Protein AF-A0A4Q5QC98-F1 (afdb_monomer_lite)

Radius of gyration: 23.4 Å; chains: 1; bounding box: 60×29×87 Å

Structure (mmCIF, N/CA/C/O backbone):
data_AF-A0A4Q5QC98-F1
#
_entry.id   AF-A0A4Q5QC98-F1
#
loop_
_atom_site.group_PDB
_atom_site.id
_atom_site.type_symbol
_atom_site.label_atom_id
_atom_site.label_alt_id
_atom_site.label_comp_id
_atom_site.label_asym_id
_atom_site.label_entity_id
_atom_site.label_seq_id
_atom_site.pdbx_PDB_ins_code
_atom_site.Cartn_x
_atom_site.Cartn_y
_atom_site.Cartn_z
_atom_site.occupancy
_atom_site.B_iso_or_equiv
_atom_site.auth_seq_id
_atom_site.auth_comp_id
_atom_site.auth_asym_id
_atom_site.auth_atom_id
_atom_site.pdbx_PDB_model_num
ATOM 1 N N . MET A 1 1 ? 9.987 4.197 12.551 1.00 63.91 1 MET A N 1
ATOM 2 C CA . MET A 1 1 ? 9.728 3.209 11.477 1.00 63.91 1 MET A CA 1
ATOM 3 C C . MET A 1 1 ? 8.412 3.481 10.755 1.00 63.91 1 MET A C 1
ATOM 5 O O . MET A 1 1 ? 8.412 3.517 9.536 1.00 63.91 1 MET A O 1
ATOM 9 N N . THR A 1 2 ? 7.321 3.748 11.484 1.00 73.31 2 THR A N 1
ATOM 10 C CA . THR A 1 2 ? 5.994 4.105 10.939 1.00 73.31 2 THR A CA 1
ATOM 11 C C . THR A 1 2 ? 6.012 5.282 9.958 1.00 73.31 2 THR A C 1
ATOM 13 O O . THR A 1 2 ? 5.494 5.140 8.856 1.00 73.31 2 THR A O 1
ATOM 16 N N . VAL A 1 3 ? 6.626 6.411 10.329 1.00 82.25 3 VAL A N 1
ATOM 17 C CA . VAL A 1 3 ? 6.700 7.623 9.483 1.00 82.25 3 VAL A CA 1
ATOM 18 C C . VAL A 1 3 ? 7.509 7.377 8.204 1.00 82.25 3 VAL A C 1
ATOM 20 O O . VAL A 1 3 ? 7.041 7.670 7.110 1.00 82.25 3 VAL A O 1
ATOM 23 N N . ALA A 1 4 ? 8.669 6.724 8.328 1.00 90.06 4 ALA A N 1
ATOM 24 C CA . ALA A 1 4 ? 9.532 6.418 7.186 1.00 90.06 4 ALA A CA 1
ATOM 25 C C . ALA A 1 4 ? 8.826 5.569 6.114 1.00 90.06 4 ALA A C 1
ATOM 27 O O . ALA A 1 4 ? 9.052 5.773 4.926 1.00 90.06 4 ALA A O 1
ATOM 28 N N . PHE A 1 5 ? 7.959 4.632 6.520 1.00 94.38 5 PHE A N 1
ATOM 29 C CA . PHE A 1 5 ? 7.182 3.844 5.566 1.00 94.38 5 PHE A CA 1
ATOM 30 C C . PHE A 1 5 ? 6.190 4.708 4.782 1.00 94.38 5 PHE A C 1
ATOM 32 O O . PHE A 1 5 ? 6.195 4.635 3.558 1.00 94.38 5 PHE A O 1
ATOM 39 N N . ILE A 1 6 ? 5.357 5.517 5.449 1.00 94.44 6 ILE A N 1
ATOM 40 C CA . ILE A 1 6 ? 4.301 6.262 4.744 1.00 94.44 6 ILE A CA 1
ATOM 41 C C . ILE A 1 6 ? 4.876 7.344 3.824 1.00 94.44 6 ILE A C 1
ATOM 43 O O . ILE A 1 6 ? 4.367 7.529 2.722 1.00 94.44 6 ILE A O 1
ATOM 47 N N . GLU A 1 7 ? 5.971 7.999 4.212 1.00 93.88 7 GLU A N 1
ATOM 48 C CA . GLU A 1 7 ? 6.663 8.988 3.373 1.00 93.88 7 GLU A CA 1
ATOM 49 C C . GLU A 1 7 ? 7.282 8.344 2.123 1.00 93.88 7 GLU A C 1
ATOM 51 O O . GLU A 1 7 ? 7.065 8.808 0.997 1.00 93.88 7 GLU A O 1
ATOM 56 N N . ALA A 1 8 ? 8.003 7.230 2.309 1.00 95.25 8 ALA A N 1
ATOM 57 C CA . ALA A 1 8 ? 8.606 6.485 1.207 1.00 95.25 8 ALA A CA 1
ATOM 58 C C . ALA A 1 8 ? 7.536 5.894 0.278 1.00 95.25 8 ALA A C 1
ATOM 60 O O . ALA A 1 8 ? 7.654 5.974 -0.945 1.00 95.25 8 ALA A O 1
ATOM 61 N N . PHE A 1 9 ? 6.465 5.344 0.854 1.00 96.25 9 PHE A N 1
ATOM 62 C CA . PHE A 1 9 ? 5.348 4.789 0.104 1.00 96.25 9 PHE A CA 1
ATOM 63 C C . PHE A 1 9 ? 4.620 5.863 -0.704 1.00 96.25 9 PHE A C 1
ATOM 65 O O . PHE A 1 9 ? 4.355 5.644 -1.879 1.00 96.25 9 PHE A O 1
ATOM 72 N N . THR A 1 10 ? 4.313 7.020 -0.110 1.00 95.00 10 THR A N 1
ATOM 73 C CA . THR A 1 10 ? 3.563 8.091 -0.790 1.00 95.00 10 THR A CA 1
ATOM 74 C C . THR A 1 10 ? 4.323 8.603 -2.009 1.00 95.00 10 THR A C 1
ATOM 76 O O . THR A 1 10 ? 3.737 8.746 -3.081 1.00 95.00 10 THR A O 1
ATOM 79 N N . THR A 1 11 ? 5.638 8.796 -1.871 1.00 95.00 11 THR A N 1
ATOM 80 C CA . THR A 1 11 ? 6.513 9.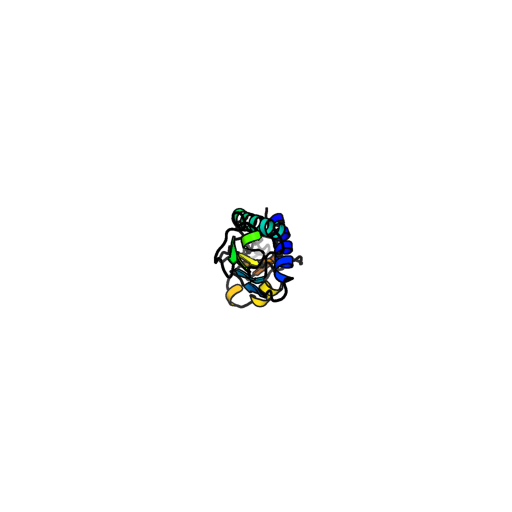166 -2.993 1.00 95.00 11 THR A CA 1
ATOM 81 C C . THR A 1 11 ? 6.460 8.112 -4.101 1.00 95.00 11 THR A C 1
ATOM 83 O O . THR A 1 11 ? 6.134 8.426 -5.244 1.00 95.00 11 THR A O 1
ATOM 86 N N . LEU A 1 12 ? 6.697 6.843 -3.753 1.00 96.19 12 LEU A N 1
ATOM 87 C CA . LEU A 1 12 ? 6.691 5.735 -4.710 1.00 96.19 12 LEU A CA 1
ATOM 88 C C . LEU A 1 12 ? 5.329 5.563 -5.404 1.00 96.19 12 LEU A C 1
ATOM 90 O O . LEU A 1 12 ? 5.264 5.344 -6.612 1.00 96.19 12 LEU A O 1
ATOM 94 N N . ALA A 1 13 ? 4.230 5.646 -4.655 1.00 95.56 13 ALA A N 1
ATOM 95 C CA . ALA A 1 13 ? 2.881 5.519 -5.189 1.00 95.56 13 ALA A CA 1
ATOM 96 C C . ALA A 1 13 ? 2.562 6.659 -6.167 1.00 95.56 13 ALA A C 1
ATOM 98 O O . ALA A 1 13 ? 1.959 6.408 -7.210 1.00 95.56 13 ALA A O 1
ATOM 99 N N . GLY A 1 14 ? 3.004 7.885 -5.870 1.00 94.94 14 GLY A N 1
ATOM 100 C CA . GLY A 1 14 ? 2.885 9.024 -6.780 1.00 94.94 14 GLY A CA 1
ATOM 101 C C . GLY A 1 14 ? 3.612 8.782 -8.104 1.00 94.94 14 GLY A C 1
ATOM 102 O O . GLY A 1 14 ? 3.020 8.947 -9.166 1.00 94.94 14 GLY A O 1
ATOM 103 N N . GLU A 1 15 ? 4.854 8.300 -8.052 1.00 94.75 15 GLU A N 1
ATOM 104 C CA . GLU A 1 15 ? 5.643 7.974 -9.251 1.00 94.75 15 GLU A CA 1
ATOM 105 C C . GLU A 1 15 ? 4.995 6.856 -10.082 1.00 94.75 15 GLU A C 1
ATOM 107 O O . GLU A 1 15 ? 4.810 7.000 -11.290 1.00 94.75 15 GLU A O 1
ATOM 112 N N . LEU A 1 16 ? 4.581 5.762 -9.433 1.00 95.69 16 LEU A N 1
ATOM 113 C CA . LEU A 1 16 ? 3.927 4.634 -10.105 1.00 95.69 16 LEU A CA 1
ATOM 114 C C . LEU A 1 16 ? 2.608 5.039 -10.776 1.00 95.69 16 LEU A C 1
ATOM 116 O O . LEU A 1 16 ? 2.280 4.528 -11.847 1.00 95.69 16 LEU A O 1
ATOM 120 N N . THR A 1 17 ? 1.832 5.920 -10.143 1.00 95.44 17 THR A N 1
ATOM 121 C CA . THR A 1 17 ? 0.516 6.342 -10.649 1.00 95.44 17 THR A CA 1
ATOM 122 C C . THR A 1 17 ? 0.588 7.479 -11.661 1.00 95.44 17 THR A C 1
ATOM 124 O O . THR A 1 17 ? -0.353 7.652 -12.430 1.00 95.44 17 THR A O 1
ATOM 127 N N . ALA A 1 18 ? 1.706 8.206 -11.722 1.00 93.81 18 ALA A N 1
ATOM 128 C CA . ALA A 1 18 ? 1.958 9.207 -12.754 1.00 93.81 18 ALA A CA 1
ATOM 129 C C . ALA A 1 18 ? 2.209 8.591 -14.145 1.00 93.81 18 ALA A C 1
ATOM 131 O O . ALA A 1 18 ? 2.095 9.287 -15.155 1.00 93.81 18 ALA A O 1
ATOM 132 N N . HIS A 1 19 ? 2.537 7.295 -14.222 1.00 92.69 19 HIS A N 1
ATOM 133 C CA . HIS A 1 19 ? 2.695 6.603 -15.498 1.00 92.69 19 HIS A CA 1
ATOM 134 C C . HIS A 1 19 ? 1.371 6.571 -16.283 1.00 92.69 19 HIS A C 1
ATOM 136 O O . HIS A 1 19 ? 0.315 6.212 -15.760 1.00 92.69 19 HIS A O 1
ATOM 142 N N . VAL A 1 20 ? 1.427 6.899 -17.576 1.00 91.88 20 VAL A N 1
ATOM 143 C CA . VAL A 1 20 ? 0.241 6.920 -18.442 1.00 91.88 20 VAL A CA 1
ATOM 144 C C . VAL A 1 20 ? -0.352 5.517 -18.569 1.00 91.88 20 VAL A C 1
ATOM 146 O O . VAL A 1 20 ? 0.309 4.585 -19.019 1.00 91.88 20 VAL A O 1
ATOM 149 N N . GLY A 1 21 ? -1.627 5.381 -18.204 1.00 92.38 21 GLY A N 1
ATOM 150 C CA . GLY A 1 21 ? -2.340 4.102 -18.197 1.00 92.38 21 GLY A CA 1
ATOM 151 C C . GLY A 1 21 ? -2.292 3.367 -16.857 1.00 92.38 21 GLY A C 1
ATOM 152 O O . GLY A 1 21 ? -3.019 2.387 -16.699 1.00 92.38 21 GLY A O 1
ATOM 153 N N . ALA A 1 22 ? -1.519 3.856 -15.879 1.00 96.38 22 ALA A N 1
ATOM 154 C CA . ALA A 1 22 ? -1.495 3.267 -14.549 1.00 96.38 22 ALA A CA 1
ATOM 155 C C . ALA A 1 22 ? -2.881 3.325 -13.895 1.00 96.38 22 ALA A C 1
ATOM 157 O O . ALA A 1 22 ? -3.553 4.357 -13.898 1.00 96.38 22 ALA A O 1
ATOM 158 N N . SER A 1 23 ? -3.295 2.207 -13.304 1.00 96.56 23 SER A N 1
ATOM 159 C CA . SER A 1 23 ? -4.613 2.062 -12.682 1.00 96.56 23 SER A CA 1
ATOM 160 C C . SER A 1 23 ? -4.467 1.719 -11.196 1.00 96.56 23 SER A C 1
ATOM 162 O O . SER A 1 23 ? -4.307 0.544 -10.845 1.00 96.56 23 SER A O 1
ATOM 164 N N . PRO A 1 24 ? -4.472 2.725 -10.298 1.00 97.00 24 PRO A N 1
ATOM 165 C CA . PRO A 1 24 ? -4.437 2.493 -8.862 1.00 97.00 24 PRO A CA 1
ATOM 166 C C . PRO A 1 24 ? -5.790 2.020 -8.328 1.00 97.00 24 PRO A C 1
ATOM 168 O O . PRO A 1 24 ? -6.854 2.477 -8.741 1.00 97.00 24 PRO A O 1
ATOM 171 N N . SER A 1 25 ? -5.743 1.134 -7.342 1.00 97.19 25 SER A N 1
ATOM 172 C CA . SER A 1 25 ? -6.898 0.665 -6.587 1.00 97.19 25 SER A CA 1
ATOM 173 C C . SER A 1 25 ? -6.491 0.346 -5.156 1.00 97.19 25 SER A C 1
ATOM 175 O O . SER A 1 25 ? -5.375 -0.101 -4.885 1.00 97.19 25 SER A O 1
ATOM 177 N N . GLU A 1 26 ? -7.412 0.561 -4.229 1.00 97.94 26 GLU A N 1
ATOM 178 C CA . GLU A 1 26 ? -7.206 0.237 -2.830 1.00 97.94 26 GLU A CA 1
ATOM 179 C C . GLU A 1 26 ? -8.508 -0.264 -2.208 1.00 97.94 26 GLU A C 1
ATOM 181 O O . GLU A 1 26 ? -9.583 0.259 -2.480 1.00 97.94 26 GLU A O 1
ATOM 186 N N . ASN A 1 27 ? -8.394 -1.284 -1.365 1.00 95.56 27 ASN A N 1
ATOM 187 C CA . ASN A 1 27 ? -9.454 -1.771 -0.489 1.00 95.56 27 ASN A CA 1
ATOM 188 C C . ASN A 1 27 ? -8.864 -2.097 0.893 1.00 95.56 27 ASN A C 1
ATOM 190 O O . ASN A 1 27 ? -7.677 -1.889 1.125 1.00 95.56 27 ASN A O 1
ATOM 194 N N . ALA A 1 28 ? -9.646 -2.648 1.821 1.00 94.25 28 ALA A N 1
ATOM 195 C CA . ALA A 1 28 ? -9.177 -2.937 3.182 1.00 94.25 28 ALA A CA 1
ATOM 196 C C . ALA A 1 28 ? -8.001 -3.939 3.289 1.00 94.25 28 ALA A C 1
ATOM 198 O O . ALA A 1 28 ? -7.318 -3.956 4.308 1.00 94.25 28 ALA A O 1
ATOM 199 N N . THR A 1 29 ? -7.750 -4.789 2.287 1.00 96.12 29 THR A N 1
ATOM 200 C CA . THR A 1 29 ? -6.685 -5.818 2.322 1.00 96.12 29 THR A CA 1
ATOM 201 C C . THR A 1 29 ? -5.516 -5.512 1.403 1.00 96.12 29 THR A C 1
ATOM 203 O O . THR A 1 29 ? -4.469 -6.150 1.497 1.00 96.12 29 THR A O 1
ATOM 206 N N . THR A 1 30 ? -5.695 -4.616 0.438 1.00 97.81 30 THR A N 1
ATOM 207 C CA . THR A 1 30 ? -4.765 -4.511 -0.681 1.00 97.81 30 THR A CA 1
ATOM 208 C C . THR A 1 30 ? -4.717 -3.092 -1.209 1.00 97.81 30 THR A C 1
ATOM 210 O O . THR A 1 30 ? -5.752 -2.465 -1.414 1.00 97.81 30 THR A O 1
ATOM 213 N N . TRP A 1 31 ? -3.507 -2.619 -1.481 1.00 98.25 31 TRP A N 1
ATOM 214 C CA . TRP A 1 31 ? -3.265 -1.522 -2.407 1.00 98.25 31 TRP A CA 1
ATOM 215 C C . TRP A 1 31 ? -2.578 -2.086 -3.648 1.00 98.25 31 TRP A C 1
ATOM 217 O O . TRP A 1 31 ? -1.722 -2.970 -3.550 1.00 98.25 31 TRP A O 1
ATOM 227 N N . ARG A 1 32 ? -2.976 -1.622 -4.826 1.00 98.00 32 ARG A N 1
ATOM 228 C CA . ARG A 1 32 ? -2.466 -2.119 -6.099 1.00 98.00 32 ARG A CA 1
ATOM 229 C C . ARG A 1 32 ? -2.395 -0.996 -7.114 1.00 98.00 32 ARG A C 1
ATOM 231 O O . ARG A 1 32 ? -3.325 -0.210 -7.223 1.00 98.00 32 ARG A O 1
ATOM 238 N N . VAL A 1 33 ? -1.363 -1.028 -7.941 1.00 97.94 33 VAL A N 1
ATOM 239 C CA . VAL A 1 33 ? -1.312 -0.303 -9.211 1.00 97.94 33 VAL A CA 1
ATOM 240 C C . VAL A 1 33 ? -0.996 -1.295 -10.325 1.00 97.94 33 VAL A C 1
ATOM 242 O O . VAL A 1 33 ? -0.078 -2.107 -10.195 1.00 97.94 33 VAL A O 1
ATOM 245 N N . THR A 1 34 ? -1.800 -1.287 -11.385 1.00 97.19 34 THR A N 1
ATOM 246 C CA . THR A 1 34 ? -1.540 -2.049 -12.618 1.00 97.19 34 THR A CA 1
ATOM 247 C C . THR A 1 34 ? -1.113 -1.112 -13.735 1.00 97.19 34 THR A C 1
ATOM 249 O O . THR A 1 34 ? -1.298 0.100 -13.624 1.00 97.19 34 THR A O 1
ATOM 252 N N . ASP A 1 35 ? -0.550 -1.679 -14.803 1.00 96.19 35 ASP A N 1
ATOM 253 C CA . ASP A 1 35 ? -0.224 -0.965 -16.043 1.00 96.19 35 ASP A CA 1
ATOM 254 C C . ASP A 1 35 ? 0.735 0.221 -15.835 1.00 96.19 35 ASP A C 1
ATOM 256 O O . ASP A 1 35 ? 0.666 1.254 -16.504 1.00 96.19 35 ASP A O 1
ATOM 260 N N . THR A 1 36 ? 1.654 0.056 -14.881 1.00 96.06 36 THR A N 1
ATOM 261 C CA . THR A 1 36 ? 2.728 1.009 -14.580 1.00 96.06 36 THR A CA 1
ATOM 262 C C . THR A 1 36 ? 4.067 0.507 -15.127 1.00 96.06 36 THR A C 1
ATOM 264 O O . THR A 1 36 ? 4.131 -0.548 -15.759 1.00 96.06 36 THR A O 1
ATOM 267 N N . ARG A 1 37 ? 5.146 1.262 -14.925 1.00 93.94 37 ARG A N 1
ATOM 268 C CA . ARG A 1 37 ? 6.512 0.908 -15.333 1.00 93.94 37 ARG A CA 1
ATOM 269 C C . ARG A 1 37 ? 7.514 1.380 -14.291 1.00 93.94 37 ARG A C 1
ATOM 271 O O . ARG A 1 37 ? 7.249 2.332 -13.562 1.00 93.94 37 ARG A O 1
ATOM 278 N N . CYS A 1 38 ? 8.673 0.730 -14.251 1.00 92.38 38 CYS A N 1
ATOM 279 C CA . CYS A 1 38 ? 9.819 1.255 -13.519 1.00 92.38 38 CYS A CA 1
ATOM 280 C C . CYS A 1 38 ? 10.511 2.295 -14.402 1.00 92.38 38 CYS A C 1
ATOM 282 O O . CYS A 1 38 ? 10.965 1.955 -15.491 1.00 92.38 38 CYS A O 1
ATOM 284 N N . ALA A 1 39 ? 10.552 3.553 -13.966 1.00 90.19 39 ALA A N 1
ATOM 285 C CA . ALA A 1 39 ? 11.118 4.642 -14.760 1.00 90.19 39 ALA A CA 1
ATOM 286 C C . ALA A 1 39 ? 12.648 4.557 -14.863 1.00 90.19 39 ALA A C 1
ATOM 288 O O . ALA A 1 39 ? 13.218 4.831 -15.916 1.00 90.19 39 ALA A O 1
ATOM 289 N N . ASP A 1 40 ? 13.298 4.168 -13.768 1.00 93.94 40 ASP A N 1
ATOM 290 C CA . ASP A 1 40 ? 14.748 4.113 -13.632 1.00 93.94 40 ASP A CA 1
ATOM 291 C C . ASP A 1 40 ? 15.170 3.109 -12.541 1.00 93.94 40 ASP A C 1
ATOM 293 O O . ASP A 1 40 ? 14.340 2.506 -11.849 1.00 93.94 40 ASP A O 1
ATOM 297 N N . ALA A 1 41 ? 16.483 2.914 -12.396 1.00 94.50 41 ALA A N 1
ATOM 298 C CA . ALA A 1 41 ? 17.058 2.053 -11.366 1.00 94.50 41 ALA A CA 1
ATOM 299 C C . ALA A 1 41 ? 16.801 2.574 -9.938 1.00 94.50 41 ALA A C 1
ATOM 301 O O . ALA A 1 41 ? 16.686 1.777 -9.004 1.00 94.50 41 ALA A O 1
ATOM 302 N N . ASP A 1 42 ? 16.655 3.889 -9.757 1.00 95.19 42 ASP A N 1
ATOM 303 C CA . ASP A 1 42 ? 16.394 4.478 -8.442 1.00 95.19 42 ASP A CA 1
ATOM 304 C C . ASP A 1 42 ? 14.975 4.146 -7.961 1.00 95.19 42 ASP A C 1
ATOM 306 O O . ASP A 1 42 ? 14.761 3.867 -6.781 1.00 95.19 42 ASP A O 1
ATOM 310 N N . MET A 1 43 ? 13.999 4.112 -8.867 1.00 95.25 43 MET A N 1
ATOM 311 C CA . MET A 1 43 ? 12.633 3.679 -8.595 1.00 95.25 43 MET A CA 1
ATOM 312 C C . MET A 1 43 ? 12.586 2.199 -8.204 1.00 95.25 43 MET A C 1
ATOM 314 O O . MET A 1 43 ? 11.842 1.826 -7.293 1.00 95.25 43 MET A O 1
ATOM 318 N N . LEU A 1 44 ? 13.425 1.362 -8.819 1.00 95.25 44 LEU A N 1
ATOM 319 C CA . LEU A 1 44 ? 13.568 -0.043 -8.437 1.00 95.25 44 LEU A CA 1
ATOM 320 C C . LEU A 1 44 ? 14.148 -0.184 -7.023 1.00 95.25 44 LEU A C 1
ATOM 322 O O . LEU A 1 44 ? 13.620 -0.934 -6.197 1.00 95.25 44 LEU A O 1
ATOM 326 N N . ALA A 1 45 ? 15.167 0.613 -6.696 1.00 95.62 45 ALA A N 1
ATOM 327 C CA . ALA A 1 45 ? 15.712 0.684 -5.343 1.00 95.62 45 ALA A CA 1
ATOM 328 C C . ALA A 1 45 ? 14.669 1.191 -4.325 1.00 95.62 45 ALA A C 1
ATOM 330 O O . ALA A 1 45 ? 14.581 0.668 -3.208 1.00 95.62 45 ALA A O 1
ATOM 331 N N . ARG A 1 46 ? 13.821 2.159 -4.705 1.00 96.31 46 ARG A N 1
ATOM 332 C CA . ARG A 1 46 ? 12.691 2.622 -3.881 1.00 96.31 46 ARG A CA 1
ATOM 333 C C . ARG A 1 46 ? 11.652 1.519 -3.668 1.00 96.31 46 ARG A C 1
ATOM 335 O O . ARG A 1 46 ? 11.218 1.340 -2.532 1.00 96.31 46 ARG A O 1
ATOM 342 N N . LEU A 1 47 ? 11.304 0.736 -4.694 1.00 96.94 47 LEU A N 1
ATOM 343 C CA . LEU A 1 47 ? 10.427 -0.439 -4.566 1.00 96.94 47 LEU A CA 1
ATOM 344 C C . LEU A 1 47 ? 10.977 -1.446 -3.547 1.00 96.94 47 LEU A C 1
ATOM 346 O O . LEU A 1 47 ? 10.240 -1.889 -2.662 1.00 96.94 47 LEU A O 1
ATOM 350 N N . ALA A 1 48 ? 12.272 -1.766 -3.626 1.00 97.00 48 ALA A N 1
ATOM 351 C CA . ALA A 1 48 ? 12.937 -2.653 -2.673 1.00 97.00 48 ALA A CA 1
ATOM 352 C C . ALA A 1 48 ? 12.910 -2.087 -1.243 1.00 97.00 48 ALA A C 1
ATOM 354 O O . ALA A 1 48 ? 12.559 -2.789 -0.291 1.00 97.00 48 ALA A O 1
ATOM 355 N N . SER A 1 49 ? 13.211 -0.795 -1.089 1.00 96.81 49 SER A N 1
ATOM 356 C CA . SER A 1 49 ? 13.195 -0.111 0.207 1.00 96.81 49 SER A CA 1
ATOM 357 C C . SER A 1 49 ? 11.801 -0.098 0.842 1.00 96.81 49 SER A C 1
ATOM 359 O O . SER A 1 49 ? 11.649 -0.467 2.007 1.00 96.81 49 SER A O 1
ATOM 361 N N . VAL A 1 50 ? 10.762 0.253 0.075 1.00 97.44 50 VAL A N 1
ATOM 362 C CA . VAL A 1 50 ? 9.372 0.260 0.556 1.00 97.44 50 VAL A CA 1
ATOM 363 C C . VAL A 1 50 ? 8.901 -1.152 0.896 1.00 97.44 50 VAL A C 1
ATOM 365 O O . VAL A 1 50 ? 8.241 -1.329 1.917 1.00 97.44 50 VAL A O 1
ATOM 368 N N . SER A 1 51 ? 9.275 -2.167 0.109 1.00 97.56 51 SER A N 1
ATOM 369 C CA . SER A 1 51 ? 8.961 -3.570 0.421 1.00 97.56 51 SER A CA 1
ATOM 370 C C . SER A 1 51 ? 9.540 -4.011 1.767 1.00 97.56 51 SER A C 1
ATOM 372 O O . SER A 1 51 ? 8.839 -4.589 2.608 1.00 97.56 51 SER A O 1
ATOM 374 N N . ARG A 1 52 ? 10.800 -3.646 2.021 1.00 96.88 52 ARG A N 1
ATOM 375 C CA . ARG A 1 52 ? 11.468 -3.895 3.298 1.00 96.88 52 ARG A CA 1
ATOM 376 C C . ARG A 1 52 ? 10.782 -3.156 4.450 1.00 96.88 52 ARG A C 1
ATOM 378 O O . ARG A 1 52 ? 10.444 -3.782 5.451 1.00 96.88 52 ARG A O 1
ATOM 385 N N . LEU A 1 53 ? 10.513 -1.857 4.299 1.00 96.75 53 LEU A N 1
ATOM 386 C CA . LEU A 1 53 ? 9.837 -1.044 5.319 1.00 96.75 53 LEU A CA 1
ATOM 387 C C . LEU A 1 53 ? 8.420 -1.549 5.634 1.00 96.75 53 LEU A C 1
ATOM 389 O O . LEU A 1 53 ? 8.015 -1.528 6.796 1.00 96.75 53 LEU A O 1
ATOM 393 N N . ALA A 1 54 ? 7.680 -2.019 4.624 1.00 96.50 54 ALA A N 1
ATOM 394 C CA . ALA A 1 54 ? 6.354 -2.607 4.806 1.00 96.50 54 ALA A CA 1
ATOM 395 C C . ALA A 1 54 ? 6.416 -3.860 5.689 1.00 96.50 54 ALA A C 1
ATOM 397 O O . ALA A 1 54 ? 5.624 -4.005 6.623 1.00 96.50 54 ALA A O 1
ATOM 398 N N . THR A 1 55 ? 7.387 -4.731 5.406 1.00 96.00 55 THR A N 1
ATOM 399 C CA . THR A 1 55 ? 7.563 -6.008 6.104 1.00 96.00 55 THR A CA 1
ATOM 400 C C . THR A 1 55 ? 8.055 -5.786 7.531 1.00 96.00 55 THR A C 1
ATOM 402 O O . THR A 1 55 ? 7.425 -6.238 8.484 1.00 96.00 55 THR A O 1
ATOM 405 N N . GLU A 1 56 ? 9.148 -5.038 7.701 1.00 95.00 56 GLU A N 1
ATOM 406 C CA . GLU A 1 56 ? 9.745 -4.775 9.014 1.00 95.00 56 GLU A CA 1
ATOM 407 C C . GLU A 1 56 ? 8.821 -3.950 9.925 1.00 95.00 56 GLU A C 1
ATOM 409 O O . GLU A 1 56 ? 8.822 -4.124 11.141 1.00 95.00 56 GLU A O 1
ATOM 414 N N . GLY A 1 57 ? 8.013 -3.059 9.344 1.00 92.75 57 GLY A N 1
ATOM 415 C CA . GLY A 1 57 ? 7.062 -2.228 10.077 1.00 92.75 57 GLY A CA 1
ATOM 416 C C . GLY A 1 57 ? 5.737 -2.913 10.423 1.00 92.75 57 GLY A C 1
ATOM 417 O O . GLY A 1 57 ? 4.888 -2.289 11.067 1.00 92.75 57 GLY A O 1
ATOM 418 N N . GLY A 1 58 ? 5.529 -4.165 9.995 1.00 94.31 58 GLY A N 1
ATOM 419 C CA . GLY A 1 58 ? 4.255 -4.863 10.180 1.00 94.31 58 GLY A CA 1
ATOM 420 C C . GLY A 1 58 ? 3.100 -4.121 9.507 1.00 94.31 58 GLY A C 1
ATOM 421 O O . GLY A 1 58 ? 2.053 -3.908 10.119 1.00 94.31 58 GLY A O 1
ATOM 422 N N . PHE A 1 59 ? 3.337 -3.631 8.288 1.00 95.50 59 PHE A N 1
ATOM 423 C CA . PHE A 1 59 ? 2.322 -3.022 7.430 1.00 95.50 59 PHE A CA 1
ATOM 424 C C . PHE A 1 59 ? 1.893 -3.979 6.325 1.00 95.50 59 PHE A C 1
ATOM 426 O O . PHE A 1 59 ? 0.806 -3.822 5.783 1.00 95.50 59 PHE A O 1
ATOM 433 N N . GLY A 1 60 ? 2.689 -4.992 5.997 1.00 96.62 60 GLY A N 1
ATOM 434 C CA . GLY A 1 60 ? 2.308 -6.022 5.041 1.00 96.62 60 GLY A CA 1
ATOM 435 C C . GLY A 1 60 ? 3.446 -6.401 4.109 1.00 96.62 60 GLY A C 1
ATOM 436 O O . GLY A 1 60 ? 4.613 -6.207 4.435 1.00 96.62 60 GLY A O 1
ATOM 437 N N . ALA A 1 61 ? 3.100 -6.938 2.942 1.00 97.62 61 ALA A N 1
ATOM 438 C CA . ALA A 1 61 ? 4.061 -7.429 1.960 1.00 97.62 61 ALA A CA 1
ATOM 439 C C . ALA A 1 61 ? 3.826 -6.782 0.591 1.00 97.62 61 ALA A C 1
ATOM 441 O O . ALA A 1 61 ? 2.747 -6.929 0.005 1.00 97.62 61 ALA A O 1
ATOM 442 N N . LEU A 1 62 ? 4.845 -6.088 0.077 1.00 98.06 62 LEU A N 1
ATOM 443 C CA . LEU A 1 62 ? 4.845 -5.522 -1.268 1.00 98.06 62 LEU A CA 1
ATOM 444 C C . LEU A 1 62 ? 5.455 -6.524 -2.246 1.00 98.06 62 LEU A C 1
ATOM 446 O O . LEU A 1 62 ? 6.559 -7.024 -2.045 1.00 98.06 62 LEU A O 1
ATOM 450 N N . LYS A 1 63 ? 4.730 -6.803 -3.323 1.00 97.44 63 LYS A N 1
ATOM 451 C CA . LYS A 1 63 ? 5.162 -7.665 -4.419 1.00 97.44 63 LYS A CA 1
ATOM 452 C C . LYS A 1 63 ? 5.093 -6.901 -5.729 1.00 97.44 63 LYS A C 1
ATOM 454 O O . LYS A 1 63 ? 4.149 -6.141 -5.953 1.00 97.44 63 LYS A O 1
ATOM 459 N N . VAL A 1 64 ? 6.069 -7.143 -6.591 1.00 97.12 64 VAL A N 1
ATOM 460 C CA . VAL A 1 64 ? 6.117 -6.593 -7.943 1.00 97.12 64 VAL A CA 1
ATOM 461 C C . VAL A 1 64 ? 5.965 -7.745 -8.925 1.00 97.12 64 VAL A C 1
ATOM 463 O O . VAL A 1 64 ? 6.508 -8.829 -8.713 1.00 97.12 64 VAL A O 1
ATOM 466 N N . TYR A 1 65 ? 5.187 -7.519 -9.973 1.00 96.69 65 TYR A N 1
ATOM 467 C CA . TYR A 1 65 ? 4.963 -8.470 -11.046 1.00 96.69 65 TYR A CA 1
ATOM 468 C C . TYR A 1 65 ? 5.243 -7.778 -12.371 1.00 96.69 65 TYR A C 1
ATOM 470 O O . TYR A 1 65 ? 4.638 -6.750 -12.663 1.00 96.69 65 TYR A O 1
ATOM 478 N N . GLY A 1 66 ? 6.148 -8.337 -13.158 1.00 94.81 66 GLY A N 1
ATOM 479 C CA . GLY A 1 66 ? 6.340 -7.978 -14.553 1.00 94.81 66 GLY A CA 1
ATOM 480 C C . GLY A 1 66 ? 5.369 -8.762 -15.422 1.00 94.81 66 GLY A C 1
ATOM 481 O O . GLY A 1 66 ? 5.085 -9.933 -15.151 1.00 94.81 66 GLY A O 1
ATOM 482 N N . LYS A 1 67 ? 4.841 -8.136 -16.471 1.00 92.62 67 LYS A N 1
ATOM 483 C CA . LYS A 1 67 ? 3.949 -8.802 -17.421 1.00 92.62 67 LYS A CA 1
ATOM 484 C C . LYS A 1 67 ? 4.664 -9.942 -18.145 1.00 92.62 67 LYS A C 1
ATOM 486 O O . LYS A 1 67 ? 4.023 -1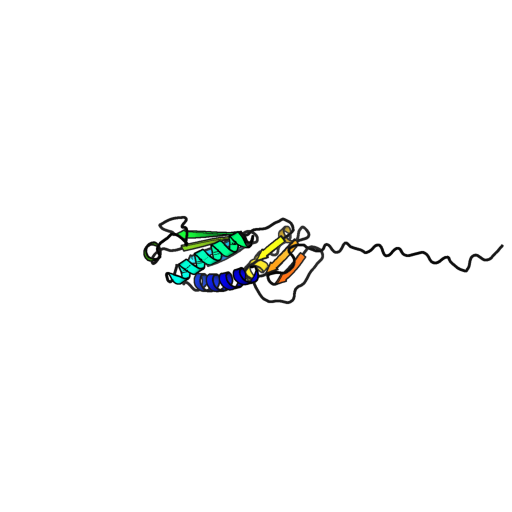0.944 -18.454 1.00 92.62 67 LYS A O 1
ATOM 491 N N . VAL A 1 68 ? 5.965 -9.797 -18.399 1.00 89.19 68 VAL A N 1
ATOM 492 C CA . VAL A 1 68 ? 6.785 -10.825 -19.054 1.00 89.19 68 VAL A CA 1
ATOM 493 C C . VAL A 1 68 ? 7.373 -11.802 -18.036 1.00 89.19 68 VAL A C 1
ATOM 495 O O . VAL A 1 68 ? 7.327 -13.012 -18.250 1.00 89.19 68 VAL A O 1
ATOM 498 N N . TYR A 1 69 ? 7.899 -11.293 -16.921 1.00 85.88 69 TYR A N 1
ATOM 499 C CA . TYR A 1 69 ? 8.708 -12.087 -15.986 1.00 85.88 69 TYR A CA 1
ATOM 500 C C . TYR A 1 69 ? 7.926 -12.692 -14.810 1.00 85.88 69 TYR A C 1
ATOM 502 O O . TYR A 1 69 ? 8.459 -13.521 -14.075 1.00 85.88 69 TYR A O 1
ATOM 510 N N . GLY A 1 70 ? 6.658 -12.319 -14.619 1.00 92.56 70 GLY A N 1
ATOM 511 C CA . GLY A 1 70 ? 5.880 -12.741 -13.457 1.00 92.56 70 GLY A CA 1
ATOM 512 C C . GLY A 1 70 ? 6.359 -12.059 -12.175 1.00 92.56 70 GLY A C 1
ATOM 513 O O . GLY A 1 70 ? 6.759 -10.898 -12.199 1.00 92.56 70 GLY A O 1
ATOM 514 N N . GLN A 1 71 ? 6.272 -12.744 -11.030 1.00 94.88 71 GLN A N 1
ATOM 515 C CA . GLN A 1 71 ? 6.684 -12.158 -9.749 1.00 94.88 71 GLN A CA 1
ATOM 516 C C . GLN A 1 71 ? 8.202 -11.942 -9.717 1.00 94.88 71 GLN A C 1
ATOM 518 O O . GLN A 1 71 ? 8.961 -12.879 -9.949 1.00 94.88 71 GLN A O 1
ATOM 523 N N . LEU A 1 72 ? 8.626 -10.735 -9.348 1.00 94.06 72 LEU A N 1
ATOM 524 C CA . LEU A 1 72 ? 10.031 -10.344 -9.270 1.00 94.06 72 LEU A CA 1
ATOM 525 C C . LEU A 1 72 ? 10.387 -9.774 -7.895 1.00 94.06 72 LEU A C 1
ATOM 527 O O . LEU A 1 72 ? 9.532 -9.231 -7.187 1.00 94.06 72 LEU A O 1
ATOM 531 N N . ASP A 1 73 ? 11.658 -9.920 -7.525 1.00 94.06 73 ASP A N 1
ATOM 532 C CA . ASP A 1 73 ? 12.224 -9.318 -6.321 1.00 94.06 73 ASP A CA 1
ATOM 533 C C . ASP A 1 73 ? 12.976 -8.033 -6.704 1.00 94.06 73 ASP A C 1
ATOM 535 O O . ASP A 1 73 ? 14.070 -8.117 -7.271 1.00 94.06 73 ASP A O 1
ATOM 539 N N . PRO A 1 74 ? 12.439 -6.842 -6.381 1.00 92.94 74 PRO A N 1
ATOM 540 C CA . PRO A 1 74 ? 13.067 -5.578 -6.752 1.00 92.94 74 PRO A CA 1
ATOM 541 C C . PRO A 1 74 ? 14.465 -5.383 -6.141 1.00 92.94 74 PRO A C 1
ATOM 543 O O . PRO A 1 74 ? 15.210 -4.537 -6.621 1.00 92.94 74 PRO A O 1
ATOM 546 N N . ALA A 1 75 ? 14.848 -6.141 -5.105 1.00 94.00 75 ALA A N 1
ATOM 547 C CA . ALA A 1 75 ? 16.195 -6.082 -4.537 1.00 94.00 75 ALA A CA 1
ATOM 548 C C . ALA A 1 75 ? 17.234 -6.900 -5.327 1.00 94.00 75 ALA A C 1
ATOM 550 O O . ALA A 1 75 ? 18.432 -6.715 -5.120 1.00 94.00 75 ALA A O 1
ATOM 551 N N . GLN A 1 76 ? 16.789 -7.828 -6.177 1.00 93.69 76 GLN A N 1
ATOM 552 C CA . GLN A 1 76 ? 17.652 -8.775 -6.896 1.00 93.69 76 GLN A CA 1
ATOM 553 C C . GLN A 1 76 ? 17.557 -8.637 -8.418 1.00 93.69 76 GLN A C 1
ATOM 555 O O . GLN A 1 76 ? 18.439 -9.109 -9.130 1.00 93.69 76 GLN A O 1
ATOM 560 N N . THR A 1 77 ? 16.489 -8.027 -8.933 1.00 93.06 77 THR A N 1
ATOM 561 C CA . THR A 1 77 ? 16.290 -7.857 -10.373 1.00 93.06 77 THR A CA 1
ATOM 562 C C . THR A 1 77 ? 17.083 -6.654 -10.904 1.00 93.06 77 THR A C 1
ATOM 564 O O . THR A 1 77 ? 16.947 -5.559 -10.360 1.00 93.06 77 THR A O 1
ATOM 567 N N . PRO A 1 78 ? 17.898 -6.812 -11.961 1.00 93.06 78 PRO A N 1
ATOM 568 C CA . PRO A 1 78 ? 18.505 -5.691 -12.674 1.00 93.06 78 PRO A CA 1
ATOM 569 C C . PRO A 1 78 ? 17.453 -4.790 -13.331 1.00 93.06 78 PRO A C 1
ATOM 571 O O . PRO A 1 78 ? 16.455 -5.271 -13.863 1.00 93.06 78 PRO A O 1
ATOM 574 N N . PHE A 1 79 ? 17.692 -3.477 -13.360 1.00 92.94 79 PHE A N 1
ATOM 575 C CA . PHE A 1 79 ? 16.775 -2.541 -14.022 1.00 92.94 79 PHE A CA 1
ATOM 576 C C . PHE A 1 79 ? 16.618 -2.823 -15.523 1.00 92.94 79 PHE A C 1
ATOM 578 O O . PHE A 1 79 ? 15.509 -2.725 -16.043 1.00 92.94 79 PHE A O 1
ATOM 585 N N . ASP A 1 80 ? 17.694 -3.219 -16.204 1.00 92.38 80 ASP A N 1
ATOM 586 C CA . ASP A 1 80 ? 17.678 -3.476 -17.649 1.00 92.38 80 ASP A CA 1
ATOM 587 C C . ASP A 1 80 ? 16.695 -4.591 -18.044 1.00 92.38 80 ASP A C 1
ATOM 589 O O . ASP A 1 80 ? 16.106 -4.536 -19.125 1.00 92.38 80 ASP A O 1
ATOM 593 N N . ASP A 1 81 ? 16.437 -5.542 -17.141 1.00 88.25 81 ASP A N 1
ATOM 594 C CA . ASP A 1 81 ? 15.449 -6.606 -17.347 1.00 88.25 81 ASP A CA 1
ATOM 595 C C . ASP A 1 81 ? 14.001 -6.081 -17.253 1.00 88.25 81 ASP A C 1
ATOM 597 O O . ASP A 1 81 ? 13.072 -6.712 -17.754 1.00 88.25 81 ASP A O 1
ATOM 601 N N . LEU A 1 82 ? 13.788 -4.912 -16.637 1.00 90.31 82 LEU A N 1
ATOM 602 C CA . LEU A 1 82 ? 12.469 -4.329 -16.355 1.00 90.31 82 LEU A CA 1
ATOM 603 C C . LEU A 1 82 ? 12.163 -3.053 -17.133 1.00 90.31 82 LEU A C 1
ATOM 605 O O . LEU A 1 82 ? 10.997 -2.669 -17.207 1.00 90.31 82 LEU A O 1
ATOM 609 N N . ALA A 1 83 ? 13.171 -2.401 -17.715 1.00 87.06 83 ALA A N 1
ATOM 610 C CA . ALA A 1 83 ? 13.057 -1.070 -18.314 1.00 87.06 83 ALA A CA 1
ATOM 611 C C . ALA A 1 83 ? 11.914 -0.946 -19.342 1.00 87.06 83 ALA A C 1
ATOM 613 O O . ALA A 1 83 ? 11.319 0.120 -19.507 1.00 87.06 83 ALA A O 1
ATOM 614 N N . ASN A 1 84 ? 11.573 -2.045 -20.022 1.00 87.50 84 ASN A N 1
ATOM 615 C CA . ASN A 1 84 ? 10.514 -2.087 -21.030 1.00 87.50 84 ASN A CA 1
ATOM 616 C C . ASN A 1 84 ? 9.286 -2.915 -20.626 1.00 87.50 84 ASN A C 1
ATOM 618 O O . ASN A 1 84 ? 8.340 -2.996 -21.416 1.00 87.50 84 ASN A O 1
ATOM 622 N N . ASP A 1 85 ? 9.279 -3.516 -19.435 1.00 92.31 85 ASP A N 1
ATOM 623 C CA . ASP A 1 85 ? 8.160 -4.338 -18.981 1.00 92.31 85 ASP A CA 1
ATOM 624 C C . ASP A 1 85 ? 7.039 -3.475 -18.383 1.00 92.31 85 ASP A C 1
ATOM 626 O O . ASP A 1 85 ? 7.255 -2.388 -17.842 1.00 92.31 85 ASP A O 1
ATOM 630 N N . VAL A 1 86 ? 5.811 -3.973 -18.494 1.00 95.00 86 VAL A N 1
ATOM 631 C CA . VAL A 1 86 ? 4.655 -3.411 -17.799 1.00 95.00 86 VAL A CA 1
ATOM 632 C C . VAL A 1 86 ? 4.563 -4.082 -16.443 1.00 95.00 86 VAL A C 1
ATOM 634 O O . VAL A 1 86 ? 4.525 -5.308 -16.347 1.00 95.00 86 VAL A O 1
ATOM 637 N N . LEU A 1 87 ? 4.508 -3.273 -15.395 1.00 96.25 87 LEU A N 1
ATOM 638 C CA . LEU A 1 87 ? 4.517 -3.738 -14.025 1.00 96.25 87 LEU A CA 1
ATOM 639 C C . LEU A 1 87 ? 3.131 -3.663 -13.391 1.00 96.25 87 LEU A C 1
ATOM 641 O O . LEU A 1 87 ? 2.300 -2.798 -13.680 1.00 96.25 87 LEU A O 1
ATOM 645 N N . GLN A 1 88 ? 2.933 -4.563 -12.444 1.00 97.62 88 GLN A N 1
ATOM 646 C CA . GLN A 1 88 ? 1.901 -4.512 -11.433 1.00 97.62 88 GLN A CA 1
ATOM 647 C C . GLN A 1 88 ? 2.579 -4.531 -10.064 1.00 97.62 88 GLN A C 1
ATOM 649 O O . GLN A 1 88 ? 3.350 -5.436 -9.752 1.00 97.62 88 GLN A O 1
ATOM 654 N N . VAL A 1 89 ? 2.252 -3.562 -9.215 1.00 97.94 89 VAL A N 1
ATOM 655 C CA . VAL A 1 89 ? 2.738 -3.503 -7.832 1.00 97.94 89 VAL A CA 1
ATOM 656 C C . VAL A 1 89 ? 1.562 -3.744 -6.899 1.00 97.94 89 VAL A C 1
ATOM 658 O O . VAL A 1 89 ? 0.500 -3.141 -7.055 1.00 97.94 89 VAL A O 1
ATOM 661 N N . VAL A 1 90 ? 1.729 -4.656 -5.945 1.00 98.31 90 VAL A N 1
ATOM 662 C CA . VAL A 1 90 ? 0.680 -5.065 -5.008 1.00 98.31 90 VAL A CA 1
ATOM 663 C C . VAL A 1 90 ? 1.231 -5.052 -3.593 1.00 98.31 90 VAL A C 1
ATOM 665 O O . VAL A 1 90 ? 2.098 -5.855 -3.260 1.00 98.31 90 VAL A O 1
ATOM 668 N N . LEU A 1 91 ? 0.676 -4.200 -2.741 1.00 98.44 91 LEU A N 1
ATOM 669 C CA . LEU A 1 91 ? 0.858 -4.273 -1.299 1.00 98.44 91 LEU A CA 1
ATOM 670 C C . LEU A 1 91 ? -0.315 -5.045 -0.696 1.00 98.44 91 LEU A C 1
ATOM 672 O O . LEU A 1 91 ? -1.450 -4.569 -0.694 1.00 98.44 91 LEU A O 1
ATOM 676 N N . THR A 1 92 ? -0.039 -6.237 -0.172 1.00 98.31 92 THR A N 1
ATOM 677 C CA . THR A 1 92 ? -0.982 -6.951 0.698 1.00 98.31 92 THR A CA 1
ATOM 678 C C . THR A 1 92 ? -0.832 -6.390 2.099 1.00 98.31 92 THR A C 1
ATOM 680 O O . THR A 1 92 ? 0.251 -6.486 2.669 1.00 98.31 92 THR A O 1
ATOM 683 N N . LYS A 1 93 ? -1.891 -5.776 2.623 1.00 97.69 93 LYS A N 1
ATOM 684 C CA . LYS A 1 93 ? -1.870 -5.038 3.884 1.00 97.69 93 LYS A CA 1
ATOM 685 C C . LYS A 1 93 ? -2.021 -5.985 5.066 1.00 97.69 93 LYS A C 1
ATOM 687 O O . LYS A 1 93 ? -2.881 -6.864 5.049 1.00 97.69 93 LYS A O 1
ATOM 692 N N . ASP A 1 94 ? -1.208 -5.768 6.090 1.00 95.56 94 ASP A N 1
ATOM 693 C CA . ASP A 1 94 ? -1.443 -6.355 7.400 1.00 95.56 94 ASP A CA 1
ATOM 694 C C . ASP A 1 94 ? -2.706 -5.738 8.006 1.00 95.56 94 ASP A C 1
ATOM 696 O O . ASP A 1 94 ? -2.910 -4.521 7.951 1.00 95.56 94 ASP A O 1
ATOM 700 N N . ARG A 1 95 ? -3.585 -6.591 8.531 1.00 93.12 95 ARG A N 1
ATOM 701 C CA . ARG A 1 95 ? -4.845 -6.173 9.145 1.00 93.12 95 ARG A CA 1
ATOM 702 C C . ARG A 1 95 ? -5.267 -7.171 10.210 1.00 93.12 95 ARG A C 1
ATOM 704 O O . ARG A 1 95 ? -5.050 -8.373 10.065 1.00 93.12 95 ARG A O 1
ATOM 711 N N . SER A 1 96 ? -5.981 -6.684 11.212 1.00 92.25 96 SER A N 1
ATOM 712 C CA . SER A 1 96 ? -6.708 -7.511 12.172 1.00 92.25 96 SER A CA 1
ATOM 713 C C . SER A 1 96 ? -8.201 -7.171 12.135 1.00 92.25 96 SER A C 1
ATOM 715 O O . SER A 1 96 ? -8.643 -6.328 11.354 1.00 92.25 96 SER A O 1
ATOM 717 N N . ALA A 1 97 ? -9.002 -7.846 12.961 1.00 89.44 97 ALA A N 1
ATOM 718 C CA . ALA A 1 97 ? -10.408 -7.483 13.140 1.00 89.44 97 ALA A CA 1
ATOM 719 C C . ALA A 1 97 ? -10.579 -6.113 13.825 1.00 89.44 97 ALA A C 1
ATOM 721 O O . ALA A 1 97 ? -11.592 -5.457 13.624 1.00 89.44 97 ALA A O 1
ATOM 722 N N . GLU A 1 98 ? -9.584 -5.684 14.606 1.00 92.75 98 GLU A N 1
ATOM 723 C CA . GLU A 1 98 ? -9.630 -4.466 15.426 1.00 92.75 98 GLU A CA 1
ATOM 724 C C . GLU A 1 98 ? -8.838 -3.307 14.812 1.00 92.75 98 GLU A C 1
ATOM 726 O O . GLU A 1 98 ? -8.895 -2.182 15.312 1.00 92.75 98 GLU A O 1
ATOM 731 N N . TRP A 1 99 ? -8.082 -3.562 13.739 1.00 95.44 99 TRP A N 1
ATOM 732 C CA . TRP A 1 99 ? -7.254 -2.555 13.092 1.00 95.44 99 TRP A CA 1
ATOM 733 C C . TRP A 1 99 ? -7.067 -2.793 11.599 1.00 95.44 99 TRP A C 1
ATOM 735 O O . TRP A 1 99 ? -6.750 -3.898 11.151 1.00 95.44 99 TRP A O 1
ATOM 745 N N . CYS A 1 100 ? -7.170 -1.715 10.834 1.00 96.56 100 CYS A N 1
ATOM 746 C CA . CYS A 1 100 ? -6.749 -1.673 9.444 1.00 96.56 100 CYS A CA 1
ATOM 747 C C . CYS A 1 100 ? -6.191 -0.291 9.093 1.00 96.56 100 CYS A C 1
ATOM 749 O O . CYS A 1 100 ? -6.184 0.642 9.900 1.00 96.56 100 CYS A O 1
ATOM 751 N N . TYR A 1 101 ? -5.699 -0.153 7.867 1.00 97.25 101 TYR A N 1
ATOM 752 C CA . TYR A 1 101 ? -5.228 1.131 7.378 1.00 97.25 101 TYR A CA 1
ATOM 753 C C . TYR A 1 101 ? -5.514 1.313 5.893 1.00 97.25 101 TYR A C 1
ATOM 755 O O . TYR A 1 101 ? -5.652 0.344 5.139 1.00 97.25 101 TYR A O 1
ATOM 763 N N . PHE A 1 102 ? -5.555 2.572 5.480 1.00 97.56 102 PHE A N 1
ATOM 764 C CA . PHE A 1 102 ? -5.674 3.010 4.102 1.00 97.56 102 PHE A CA 1
ATOM 765 C C . PHE A 1 102 ? -4.547 3.980 3.776 1.00 97.56 102 PHE A C 1
ATOM 767 O O . PHE A 1 102 ? -4.195 4.838 4.580 1.00 97.56 102 PHE A O 1
ATOM 774 N N . LEU A 1 103 ? -3.951 3.824 2.606 1.00 96.75 103 LEU A N 1
ATOM 775 C CA . LEU A 1 103 ? -2.848 4.653 2.134 1.00 96.75 103 LEU A CA 1
ATOM 776 C C . LEU A 1 103 ? -3.372 5.912 1.446 1.00 96.75 103 LEU A C 1
ATOM 778 O O . LEU A 1 103 ? -2.706 6.940 1.459 1.00 96.75 103 LEU A O 1
ATOM 782 N N . THR A 1 104 ? -4.575 5.834 0.877 1.00 94.88 104 THR A N 1
ATOM 783 C CA . THR A 1 104 ? -5.224 6.929 0.161 1.00 94.88 104 THR A CA 1
ATOM 784 C C . THR A 1 104 ? -6.581 7.271 0.770 1.00 94.88 104 THR A C 1
ATOM 786 O O . THR A 1 104 ? -7.301 6.400 1.263 1.00 94.88 104 THR A O 1
ATOM 789 N N . GLU A 1 105 ? -6.964 8.546 0.682 1.00 94.50 105 GLU A N 1
ATOM 790 C CA . GLU A 1 105 ? -8.310 9.006 1.048 1.00 94.50 105 GLU A CA 1
ATOM 791 C C . GLU A 1 105 ? -9.384 8.301 0.209 1.00 94.50 105 GLU A C 1
ATOM 793 O O . GLU A 1 105 ? -10.383 7.826 0.745 1.00 94.50 105 GLU A O 1
ATOM 798 N N . LYS A 1 106 ? -9.142 8.147 -1.100 1.00 94.50 106 LYS A N 1
ATOM 799 C CA . LYS A 1 106 ? -10.055 7.444 -2.008 1.00 94.50 106 LYS A CA 1
ATOM 800 C C . LYS A 1 106 ? -10.272 5.989 -1.584 1.00 94.50 106 LYS A C 1
ATOM 802 O O . LYS A 1 106 ? -11.410 5.545 -1.510 1.00 94.50 106 LYS A O 1
ATOM 807 N N . GLY A 1 107 ? -9.200 5.257 -1.281 1.00 95.88 107 GLY A N 1
ATOM 808 C CA . GLY A 1 107 ? -9.284 3.8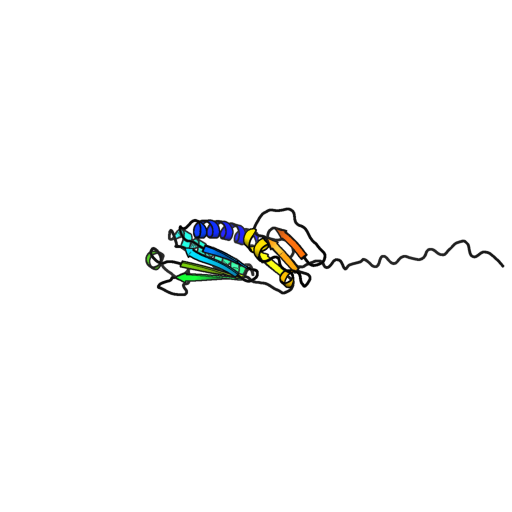62 -0.847 1.00 95.88 107 GLY A CA 1
ATOM 809 C C . GLY A 1 107 ? -10.053 3.690 0.459 1.00 95.88 107 GLY A C 1
ATOM 810 O O . GLY A 1 107 ? -10.813 2.730 0.601 1.00 95.88 107 GLY A O 1
ATOM 811 N N . PHE A 1 108 ? -9.884 4.633 1.391 1.00 96.00 108 PHE A N 1
ATOM 812 C CA . PHE A 1 108 ? -10.700 4.704 2.599 1.00 96.00 108 PHE A CA 1
ATOM 813 C C . PHE A 1 108 ? -12.173 4.938 2.254 1.00 96.00 108 PHE A C 1
ATOM 815 O O . PHE A 1 108 ? -13.010 4.119 2.626 1.00 96.00 108 PHE A O 1
ATOM 822 N N . GLY A 1 109 ? -12.477 5.989 1.486 1.00 94.69 109 GLY A N 1
ATOM 823 C CA . GLY A 1 109 ? -13.840 6.343 1.084 1.00 94.69 109 GLY A CA 1
ATOM 824 C C . GLY A 1 109 ? -14.576 5.210 0.365 1.00 94.69 109 GLY A C 1
ATOM 825 O O . GLY A 1 109 ? -15.696 4.875 0.737 1.00 94.69 109 GLY A O 1
ATOM 826 N N . ASP A 1 110 ? -13.921 4.552 -0.593 1.00 94.69 110 ASP A N 1
ATOM 827 C CA . ASP A 1 110 ? -14.485 3.424 -1.347 1.00 94.69 110 ASP A CA 1
ATOM 828 C C . ASP A 1 110 ? -14.739 2.182 -0.471 1.00 94.69 110 ASP A C 1
ATOM 830 O O . ASP A 1 110 ? -15.545 1.318 -0.817 1.00 94.69 110 ASP A O 1
ATOM 834 N N . SER A 1 111 ? -14.031 2.065 0.656 1.00 93.88 111 SER A N 1
ATOM 835 C CA . SER A 1 111 ? -14.124 0.917 1.564 1.00 93.88 111 SER A CA 1
ATOM 836 C C . SER A 1 111 ? -15.078 1.141 2.737 1.00 93.88 111 SER A C 1
ATOM 838 O O . SER A 1 111 ? -15.334 0.195 3.485 1.00 93.88 111 SER A O 1
ATOM 840 N N . LEU A 1 112 ? -15.609 2.355 2.911 1.00 91.50 112 LEU A N 1
ATOM 841 C CA . LEU A 1 112 ? -16.581 2.669 3.955 1.00 91.50 112 LEU A CA 1
ATOM 842 C C . LEU A 1 112 ? -17.923 1.993 3.655 1.00 91.50 112 LEU A C 1
ATOM 844 O O . LEU A 1 112 ? -18.694 2.427 2.804 1.00 91.50 112 LEU A O 1
ATOM 848 N N . ASN A 1 113 ? -18.202 0.912 4.378 1.00 91.06 113 ASN A N 1
ATOM 849 C CA . ASN A 1 113 ? -19.458 0.172 4.318 1.00 91.06 113 ASN A CA 1
ATOM 850 C C . ASN A 1 113 ? -19.762 -0.488 5.671 1.00 91.06 113 ASN A C 1
ATOM 852 O O . ASN A 1 113 ? -18.896 -0.559 6.547 1.00 91.06 113 ASN A O 1
ATOM 856 N N . ASP A 1 114 ? -20.977 -1.020 5.813 1.00 89.31 114 ASP A N 1
ATOM 857 C CA . ASP A 1 114 ? -21.454 -1.650 7.050 1.00 89.31 114 ASP A CA 1
ATOM 858 C C . ASP A 1 114 ? -20.562 -2.805 7.519 1.00 89.31 114 ASP A C 1
ATOM 860 O O . ASP A 1 114 ? -20.385 -2.998 8.718 1.00 89.31 114 ASP A O 1
ATOM 864 N N . ALA A 1 115 ? -19.952 -3.555 6.596 1.00 88.94 115 ALA A N 1
ATOM 865 C CA . ALA A 1 115 ? -19.083 -4.675 6.948 1.00 88.94 115 ALA A CA 1
ATOM 866 C C . ALA A 1 115 ? -17.763 -4.212 7.582 1.00 88.94 115 ALA A C 1
ATOM 868 O O . ALA A 1 115 ? -17.261 -4.874 8.489 1.00 88.94 115 ALA A O 1
ATOM 869 N N . LEU A 1 116 ? -17.207 -3.081 7.135 1.00 87.62 116 LEU A N 1
ATOM 870 C CA . LEU A 1 116 ? -15.993 -2.507 7.719 1.00 87.62 116 LEU A CA 1
ATOM 871 C C . LEU A 1 116 ? -16.237 -2.000 9.146 1.00 87.62 116 LEU A C 1
ATOM 873 O O . LEU A 1 116 ? -15.347 -2.104 9.984 1.00 87.62 116 LEU A O 1
ATOM 877 N N . VAL A 1 117 ? -17.432 -1.471 9.420 1.00 89.06 117 VAL A N 1
ATOM 878 C CA . VAL A 1 117 ? -17.781 -0.828 10.701 1.00 89.06 117 VAL A CA 1
ATOM 879 C C . VAL A 1 117 ? -18.667 -1.697 11.600 1.00 89.06 117 VAL A C 1
ATOM 881 O O . VAL A 1 117 ? -19.208 -1.208 12.593 1.00 89.06 117 VAL A O 1
ATOM 884 N N . ALA A 1 118 ? -18.809 -2.984 11.262 1.00 89.12 118 ALA A N 1
ATOM 885 C CA . ALA A 1 118 ? -19.644 -3.951 11.975 1.00 89.12 118 ALA A CA 1
ATOM 886 C C . ALA A 1 118 ? -19.158 -4.240 13.407 1.00 89.12 118 ALA A C 1
ATOM 888 O O . ALA A 1 118 ? -19.932 -4.706 14.243 1.00 89.12 118 ALA A O 1
ATOM 889 N N . ALA A 1 119 ? -17.883 -3.975 13.691 1.00 89.75 119 ALA A N 1
ATOM 890 C CA . ALA A 1 119 ? -17.263 -4.131 14.998 1.00 89.75 119 ALA A CA 1
ATOM 891 C C . ALA A 1 119 ? -16.315 -2.952 15.281 1.00 89.75 119 ALA A C 1
ATOM 893 O O . ALA A 1 119 ? -15.888 -2.286 14.336 1.00 89.75 119 ALA A O 1
ATOM 894 N N . PRO A 1 120 ? -15.976 -2.692 16.560 1.00 94.56 120 PRO A N 1
ATOM 895 C CA . PRO A 1 120 ? -14.959 -1.715 16.937 1.00 94.56 120 PRO A CA 1
ATOM 896 C C . PRO A 1 120 ? -13.648 -1.893 16.160 1.00 94.56 120 PRO A C 1
ATOM 898 O O . PRO A 1 120 ? -12.987 -2.924 16.280 1.00 94.56 120 PRO A O 1
ATOM 901 N N . VAL A 1 121 ? -13.259 -0.881 15.383 1.00 95.12 121 VAL A N 1
ATOM 902 C CA . VAL A 1 121 ? -12.051 -0.908 14.549 1.00 95.12 121 VAL A CA 1
ATOM 903 C C . VAL A 1 121 ? -11.308 0.429 14.583 1.00 95.12 121 VAL A C 1
ATOM 905 O O . VAL A 1 121 ? -11.891 1.509 14.458 1.00 95.12 121 VAL A O 1
ATOM 908 N N . ALA A 1 122 ? -9.991 0.366 14.764 1.00 96.31 122 ALA A N 1
ATOM 909 C CA . ALA A 1 122 ? -9.089 1.491 14.565 1.00 96.31 122 ALA A CA 1
ATOM 910 C C . ALA A 1 122 ? -8.632 1.541 13.102 1.00 96.31 122 ALA A C 1
ATOM 912 O O . A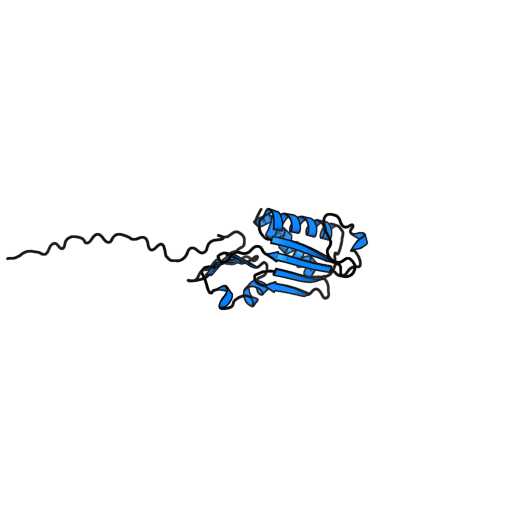LA A 1 122 ? -8.195 0.539 12.539 1.00 96.31 122 ALA A O 1
ATOM 913 N N . ILE A 1 123 ? -8.711 2.715 12.487 1.00 96.69 123 ILE A N 1
ATOM 914 C CA . ILE A 1 123 ? -8.405 2.918 11.075 1.00 96.69 123 ILE A CA 1
ATOM 915 C C . ILE A 1 123 ? -7.357 4.015 10.959 1.00 96.69 123 ILE A C 1
ATOM 917 O O . ILE A 1 123 ? -7.584 5.147 11.384 1.00 96.69 123 ILE A O 1
ATOM 921 N N . TRP A 1 124 ? -6.212 3.698 10.358 1.00 97.19 124 TRP A N 1
ATOM 922 C CA . TRP A 1 124 ? -5.252 4.729 9.956 1.00 97.19 124 TRP A CA 1
ATOM 923 C C . TRP A 1 124 ? -5.492 5.152 8.516 1.00 97.19 124 TRP A C 1
ATOM 925 O O . TRP A 1 124 ? -5.716 4.298 7.661 1.00 97.19 124 TRP A O 1
ATOM 935 N N . VAL A 1 125 ? -5.379 6.447 8.228 1.00 96.75 125 VAL A N 1
ATOM 936 C CA . VAL A 1 125 ? -5.373 6.954 6.850 1.00 96.75 125 VAL A CA 1
ATOM 937 C C . VAL A 1 125 ? -4.061 7.692 6.584 1.00 96.75 125 VAL A C 1
ATOM 939 O O . VAL A 1 125 ? -3.609 8.495 7.399 1.00 96.75 125 VAL A O 1
ATOM 942 N N . GLY A 1 126 ? -3.431 7.392 5.448 1.00 94.94 126 GLY A N 1
ATOM 943 C CA . GLY A 1 126 ? -2.124 7.899 5.018 1.00 94.94 126 GLY A CA 1
ATOM 944 C C . GLY A 1 126 ? -2.076 9.380 4.628 1.00 94.94 126 GLY A C 1
ATOM 945 O O . GLY A 1 126 ? -1.078 9.820 4.070 1.00 94.94 126 GLY A O 1
ATOM 946 N N . VAL A 1 127 ? -3.131 10.147 4.908 1.00 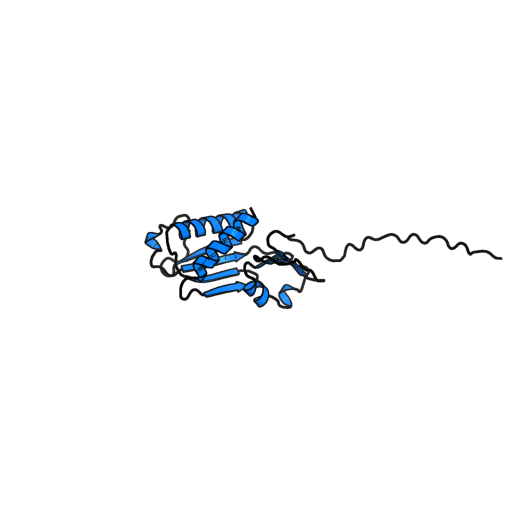91.56 127 VAL A N 1
ATOM 947 C CA . VAL A 1 127 ? -3.221 11.588 4.633 1.00 91.56 127 VAL A CA 1
ATOM 948 C C . VAL A 1 127 ? -3.369 12.368 5.945 1.00 91.56 127 VAL A C 1
ATOM 950 O O . VAL A 1 127 ? -3.825 11.799 6.939 1.00 91.56 127 VAL A O 1
ATOM 953 N N . PRO A 1 128 ? -2.978 13.653 6.000 1.00 91.38 128 PRO A N 1
ATOM 954 C CA . PRO A 1 128 ? -3.180 14.482 7.186 1.00 91.38 128 PRO A CA 1
ATOM 955 C C . PRO A 1 128 ? -4.643 14.942 7.311 1.00 91.38 128 PRO A C 1
ATOM 957 O O . PRO A 1 128 ? -5.208 15.485 6.367 1.00 91.38 128 PRO A O 1
ATOM 960 N N . PHE A 1 129 ? -5.243 14.759 8.489 1.00 94.19 129 PHE A N 1
ATOM 961 C CA . PHE A 1 129 ? -6.583 15.243 8.850 1.00 94.19 129 PHE A CA 1
ATOM 962 C C . PHE A 1 129 ? -6.738 15.271 10.381 1.00 94.19 129 PHE A C 1
ATOM 964 O O . PHE A 1 129 ? -5.888 14.756 11.111 1.00 94.19 129 PHE A O 1
ATOM 971 N N . GLU A 1 130 ? -7.815 15.874 10.883 1.00 94.25 130 GLU A N 1
ATOM 972 C CA . GLU A 1 130 ? -8.151 15.815 12.308 1.00 94.25 130 GLU A CA 1
ATOM 973 C C . GLU A 1 130 ? -8.775 14.457 12.653 1.00 94.25 130 GLU A C 1
ATOM 975 O O . GLU A 1 130 ? -9.767 14.050 12.050 1.00 94.25 130 GLU A O 1
ATOM 980 N N . ALA A 1 131 ? -8.189 13.742 13.617 1.00 95.56 131 ALA A N 1
ATOM 981 C CA . ALA A 1 131 ? -8.691 12.435 14.031 1.00 95.56 131 ALA A CA 1
ATOM 982 C C . ALA A 1 131 ? -10.123 12.533 14.581 1.00 95.56 131 ALA A C 1
ATOM 984 O O . ALA A 1 131 ? -10.460 13.461 15.314 1.00 95.56 131 ALA A O 1
ATOM 985 N N . PHE A 1 132 ? -10.948 11.532 14.284 1.00 93.88 132 PHE A N 1
ATOM 986 C CA . PHE A 1 132 ? -12.331 11.467 14.747 1.00 93.88 132 PHE A CA 1
ATOM 987 C C . PHE A 1 132 ? -12.715 10.038 15.127 1.00 93.88 132 PHE A C 1
ATOM 989 O O . PHE A 1 132 ? -12.080 9.065 14.722 1.00 93.88 132 PHE A O 1
ATOM 996 N N . ALA A 1 133 ? -13.771 9.895 15.921 1.00 93.62 133 ALA A N 1
ATOM 997 C CA . ALA A 1 133 ? -14.250 8.594 16.359 1.00 93.62 133 ALA A CA 1
ATOM 998 C C . ALA A 1 133 ? -15.776 8.561 16.457 1.00 93.62 133 ALA A C 1
ATOM 1000 O O . ALA A 1 133 ? -16.435 9.578 16.668 1.00 93.62 133 ALA A O 1
ATOM 1001 N N . SER A 1 134 ? -16.320 7.359 16.327 1.00 90.12 134 SER A N 1
ATOM 1002 C CA . SER A 1 134 ? -17.709 7.011 16.597 1.00 90.12 134 SER A CA 1
ATOM 1003 C C . SER A 1 134 ? -17.755 5.776 17.507 1.00 90.12 134 SER A C 1
ATOM 1005 O O . SER A 1 134 ? -16.734 5.339 18.044 1.00 90.12 134 SER A O 1
ATOM 1007 N N . PHE A 1 135 ? -18.943 5.195 17.681 1.00 87.25 135 PHE A N 1
ATOM 1008 C CA . PHE A 1 135 ? -19.120 4.003 18.505 1.00 87.25 135 PHE A CA 1
ATOM 1009 C C . PHE A 1 135 ? -18.328 2.787 17.995 1.00 87.25 135 PHE A C 1
ATOM 1011 O O . PHE A 1 135 ? -17.787 2.040 18.804 1.00 87.25 135 PHE A O 1
ATOM 1018 N N . THR A 1 136 ? -18.228 2.597 16.675 1.00 90.88 136 THR A N 1
ATOM 1019 C CA . THR A 1 136 ? -17.560 1.426 16.077 1.00 90.88 136 THR A CA 1
ATOM 1020 C C . THR A 1 136 ? -16.272 1.752 15.332 1.00 90.88 136 THR A C 1
ATOM 1022 O O . THR A 1 136 ? -15.527 0.835 15.009 1.00 90.88 136 THR A O 1
ATOM 1025 N N . VAL A 1 137 ? -15.955 3.026 15.079 1.00 93.69 137 VAL A N 1
ATOM 1026 C CA . VAL A 1 137 ? -14.710 3.401 14.389 1.00 93.69 137 VAL A CA 1
ATOM 1027 C C . VAL A 1 137 ? -13.913 4.454 15.140 1.00 93.69 137 VAL A C 1
ATOM 1029 O O . VAL A 1 137 ? -14.473 5.335 15.784 1.00 93.69 137 VAL A O 1
ATOM 1032 N N . ALA A 1 138 ? -12.592 4.371 15.042 1.00 95.88 138 ALA A N 1
ATOM 1033 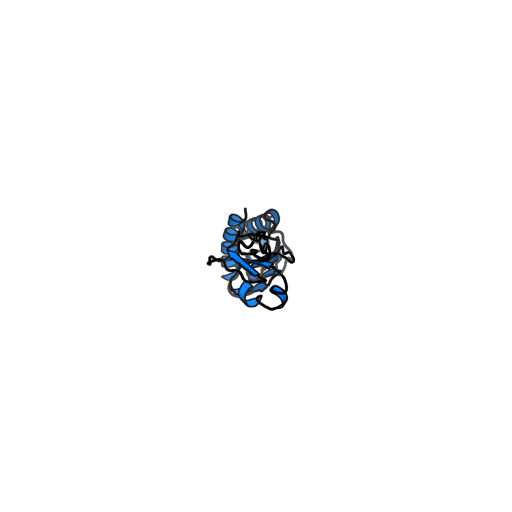C CA . ALA A 1 138 ? -11.657 5.394 15.483 1.00 95.88 138 ALA A CA 1
ATOM 1034 C C . ALA A 1 138 ? -10.699 5.629 14.321 1.00 95.88 138 ALA A C 1
ATOM 1036 O O . ALA A 1 138 ? -9.928 4.739 13.971 1.00 95.88 138 ALA A O 1
ATOM 1037 N N . VAL A 1 139 ? -10.802 6.789 13.683 1.00 96.44 139 VAL A N 1
ATOM 1038 C CA . VAL A 1 139 ? -10.097 7.106 12.444 1.00 96.44 139 VAL A CA 1
ATOM 1039 C C . VAL A 1 139 ? -9.047 8.163 12.752 1.00 96.44 139 VAL A C 1
ATOM 1041 O O . VAL A 1 139 ? -9.364 9.249 13.235 1.00 96.44 139 VAL A O 1
ATOM 1044 N N . SER A 1 140 ? -7.783 7.840 12.501 1.00 96.75 140 SER A N 1
ATOM 1045 C CA . SER A 1 140 ? -6.654 8.719 12.800 1.00 96.75 140 SER A CA 1
ATOM 1046 C C . SER A 1 140 ? -5.695 8.834 11.618 1.00 96.75 140 SER A C 1
ATOM 1048 O O . SER A 1 140 ? -5.615 7.917 10.794 1.00 96.75 140 SER A O 1
ATOM 1050 N N . PRO A 1 141 ? -4.900 9.911 11.553 1.00 95.56 141 PRO A N 1
ATOM 1051 C CA . PRO A 1 141 ? -3.737 9.950 10.683 1.00 95.56 141 PRO A CA 1
ATOM 1052 C C . PRO A 1 141 ? -2.777 8.789 10.951 1.00 95.56 141 PRO A C 1
ATOM 1054 O O . PRO A 1 141 ? -2.870 8.071 11.959 1.00 95.56 141 PRO A O 1
ATOM 1057 N N . TRP A 1 142 ? -1.834 8.618 10.030 1.00 94.62 142 TRP A N 1
ATOM 1058 C CA . TRP A 1 142 ? -0.808 7.590 10.122 1.00 94.62 142 TRP A CA 1
ATOM 1059 C C . TRP A 1 142 ? -0.062 7.623 11.463 1.00 94.62 142 TRP A C 1
ATOM 1061 O O . TRP A 1 142 ? 0.416 8.669 11.898 1.00 94.62 142 TRP A O 1
ATOM 1071 N N . GLY A 1 143 ? 0.076 6.459 12.105 1.00 90.25 143 GLY A N 1
ATOM 1072 C CA . GLY A 1 143 ? 0.772 6.332 13.388 1.00 90.25 143 GLY A CA 1
ATOM 1073 C C . GLY A 1 143 ? -0.080 6.607 14.632 1.00 90.25 143 GLY A C 1
ATOM 1074 O O . GLY A 1 143 ? 0.491 6.764 15.709 1.00 90.25 143 GLY A O 1
ATOM 1075 N N . GLY A 1 144 ? -1.413 6.651 14.509 1.00 89.25 144 GLY A N 1
ATOM 1076 C CA . GLY A 1 144 ? -2.325 6.666 15.659 1.00 89.25 144 GLY A CA 1
ATOM 1077 C C . GLY A 1 144 ? -2.331 5.355 16.459 1.00 89.25 144 GLY A C 1
ATOM 1078 O O . GLY A 1 144 ? -1.418 4.540 16.371 1.00 89.25 144 GLY A O 1
ATOM 1079 N N . THR A 1 145 ? -3.365 5.102 17.260 1.00 89.00 145 THR A N 1
ATOM 1080 C CA . THR A 1 145 ? -3.479 3.830 17.998 1.00 89.00 145 THR A CA 1
ATOM 1081 C C . THR A 1 145 ? -3.968 2.714 17.074 1.00 89.00 145 THR A C 1
ATOM 1083 O O . THR A 1 145 ? -4.785 2.949 16.187 1.00 89.00 145 THR A O 1
ATOM 1086 N N . ARG A 1 146 ? -3.490 1.477 17.272 1.00 91.50 146 ARG A N 1
ATOM 1087 C CA . ARG A 1 146 ? -4.024 0.281 16.581 1.00 91.50 146 ARG A CA 1
ATOM 1088 C C . ARG A 1 146 ? -5.210 -0.354 17.316 1.00 91.50 146 ARG A C 1
ATOM 1090 O O . ARG A 1 146 ? -5.578 -1.485 17.041 1.00 91.50 146 ARG A O 1
ATOM 1097 N N . THR A 1 147 ? -5.777 0.346 18.289 1.00 87.88 147 THR A N 1
ATOM 1098 C CA . THR A 1 147 ? -6.846 -0.179 19.136 1.00 87.88 147 THR A CA 1
ATOM 1099 C C . THR A 1 147 ? -7.965 0.837 19.175 1.00 87.88 147 THR A C 1
ATOM 1101 O O . THR A 1 147 ? -7.727 2.018 19.453 1.00 87.88 147 THR A O 1
ATOM 1104 N N . HIS A 1 148 ? -9.179 0.370 18.889 1.00 83.38 148 HIS A N 1
ATOM 1105 C CA . HIS A 1 148 ? -10.388 1.130 19.157 1.00 83.38 148 HIS A CA 1
ATOM 1106 C C . HIS A 1 148 ? -10.609 1.120 20.666 1.00 83.38 148 HIS A C 1
ATOM 1108 O O . HIS A 1 148 ? -10.819 0.067 21.267 1.00 83.38 148 HIS A O 1
ATOM 1114 N N . MET A 1 149 ? -10.508 2.285 21.302 1.00 70.06 149 MET A N 1
ATOM 1115 C CA . MET A 1 149 ? -10.913 2.413 22.696 1.00 70.06 149 MET A CA 1
ATOM 1116 C C . MET A 1 149 ? -12.436 2.366 22.703 1.00 70.06 149 MET A C 1
ATOM 1118 O O . MET A 1 149 ? -13.088 3.400 22.551 1.00 70.06 149 MET A O 1
ATOM 1122 N N . ALA A 1 150 ? -12.998 1.162 22.835 1.00 55.28 150 ALA A N 1
ATOM 1123 C CA . ALA A 1 150 ? -14.428 0.992 23.021 1.00 55.28 150 ALA A CA 1
ATOM 1124 C C . ALA A 1 150 ? -14.870 1.960 24.122 1.00 55.28 150 ALA A C 1
ATOM 1126 O O . ALA A 1 150 ? -14.315 1.964 25.228 1.00 55.28 150 ALA A O 1
ATOM 1127 N N . THR A 1 151 ? -15.832 2.825 23.812 1.00 45.88 151 THR A N 1
ATOM 1128 C CA . THR A 1 151 ? -16.450 3.729 24.781 1.00 45.88 151 THR A CA 1
ATOM 1129 C C . THR A 1 151 ? -17.213 2.859 25.783 1.00 45.88 151 THR A C 1
ATOM 1131 O O . THR A 1 151 ? -18.384 2.545 25.616 1.00 45.88 151 THR A O 1
ATOM 1134 N N . GLY A 1 152 ? -16.485 2.365 26.784 1.00 43.09 152 GLY A N 1
ATOM 1135 C CA . GLY A 1 152 ? -16.934 1.311 27.689 1.00 43.09 152 GLY A CA 1
ATOM 1136 C C . GLY A 1 152 ? -16.086 1.158 28.952 1.00 43.09 152 GLY A C 1
ATOM 1137 O O . GLY A 1 152 ? -16.465 0.400 29.839 1.00 43.09 152 GLY A O 1
ATOM 1138 N N . ALA A 1 153 ? -15.015 1.940 29.125 1.00 37.72 153 ALA A N 1
ATOM 1139 C CA . ALA A 1 153 ? -14.540 2.281 30.463 1.00 37.72 153 ALA A CA 1
ATOM 1140 C C . ALA A 1 153 ? -15.412 3.423 31.007 1.00 37.72 153 ALA A C 1
ATOM 1142 O O . ALA A 1 153 ? -14.951 4.538 31.239 1.00 37.72 153 ALA A O 1
ATOM 1143 N N . ALA A 1 154 ? -16.704 3.143 31.204 1.00 38.66 154 ALA A N 1
ATOM 1144 C CA . ALA A 1 154 ? -17.442 3.854 32.227 1.00 38.66 154 ALA A CA 1
ATOM 1145 C C . ALA A 1 154 ? -16.722 3.522 33.532 1.00 38.66 154 ALA A C 1
ATOM 1147 O O . ALA A 1 154 ? -16.892 2.440 34.098 1.00 38.66 154 ALA A O 1
ATOM 1148 N N . THR A 1 155 ? -15.846 4.424 33.971 1.00 35.81 155 THR A N 1
ATOM 1149 C CA . THR A 1 155 ? -15.381 4.469 35.347 1.00 35.81 155 THR A CA 1
ATOM 1150 C C . THR A 1 155 ? -16.621 4.254 36.200 1.00 35.81 155 THR A C 1
ATOM 1152 O O . THR A 1 155 ? -17.529 5.087 36.189 1.00 35.81 155 THR A O 1
ATOM 1155 N N . LYS A 1 156 ? -16.701 3.118 36.902 1.00 39.94 156 LYS A N 1
ATOM 1156 C CA . LYS A 1 156 ? -17.600 2.970 38.044 1.00 39.94 156 LYS A CA 1
ATOM 1157 C C . LYS A 1 156 ? -17.134 4.002 39.068 1.00 39.94 156 LYS A C 1
ATOM 1159 O O . LYS A 1 156 ? -16.412 3.680 40.007 1.00 39.94 156 LYS A O 1
ATOM 1164 N N . ALA A 1 157 ? -17.500 5.262 38.860 1.00 38.44 157 ALA A N 1
ATOM 1165 C CA . ALA A 1 157 ? -17.569 6.231 39.922 1.00 38.44 157 ALA A CA 1
ATOM 1166 C C . ALA A 1 157 ? -18.673 5.693 40.822 1.00 38.44 157 ALA A C 1
ATOM 1168 O O . ALA A 1 157 ? -19.861 5.817 40.537 1.00 38.44 157 ALA A O 1
ATOM 1169 N N . SER A 1 158 ? -18.233 4.954 41.836 1.00 40.84 158 SER A N 1
ATOM 1170 C CA . SER A 1 158 ? -19.037 4.525 42.959 1.00 40.84 158 SER A CA 1
ATOM 1171 C C . SER A 1 158 ? -19.743 5.773 43.481 1.00 40.84 158 SER A C 1
ATOM 1173 O O . SER A 1 158 ? -19.121 6.625 44.118 1.00 40.84 158 SER A O 1
ATOM 1175 N N . PHE A 1 159 ? -21.014 5.938 43.120 1.00 37.50 159 PHE A N 1
ATOM 1176 C CA . PHE A 1 159 ? -21.867 6.940 43.726 1.00 37.50 159 PHE A CA 1
ATOM 1177 C C . PHE A 1 159 ? -22.053 6.457 45.161 1.00 37.50 159 PHE A C 1
ATOM 1179 O O . PHE A 1 159 ? -22.861 5.572 45.433 1.00 37.50 159 PHE A O 1
ATOM 1186 N N . LYS A 1 160 ? -21.209 6.950 46.074 1.00 45.84 160 LYS A N 1
ATOM 1187 C CA . LYS A 1 160 ? -21.478 6.824 47.501 1.00 45.84 160 LYS A CA 1
ATOM 1188 C C . LYS A 1 160 ? -22.795 7.552 47.723 1.00 45.84 160 LYS A C 1
ATOM 1190 O O . LYS A 1 160 ? -22.829 8.778 47.655 1.00 45.84 160 LYS A O 1
ATOM 1195 N N . GLU A 1 161 ? -23.864 6.796 47.944 1.00 39.66 161 GLU A N 1
ATOM 1196 C CA . GLU A 1 161 ? -25.065 7.317 48.581 1.00 39.66 161 GLU A CA 1
ATOM 1197 C C . GLU A 1 161 ? -24.628 8.056 49.848 1.00 39.66 161 GLU A C 1
ATOM 1199 O O . GLU A 1 161 ? -24.151 7.458 50.815 1.00 39.66 161 GLU A O 1
ATOM 1204 N N . SER A 1 162 ? -24.727 9.382 49.815 1.00 47.22 162 SER A N 1
ATOM 1205 C CA . SER A 1 162 ? -24.666 10.190 51.022 1.00 47.22 162 SER A CA 1
ATOM 1206 C C . SER A 1 162 ? -25.861 9.797 51.893 1.00 47.22 162 SER A C 1
ATOM 1208 O O . SER A 1 162 ? -26.988 9.792 51.388 1.00 47.22 162 SER A O 1
ATOM 1210 N N . PRO A 1 163 ? -25.666 9.470 53.181 1.00 45.09 163 PRO A N 1
ATOM 1211 C CA . PRO A 1 163 ? -26.776 9.133 54.054 1.00 45.09 163 PRO A CA 1
ATOM 1212 C C . PRO A 1 163 ? -27.712 10.338 54.168 1.00 45.09 163 PRO A C 1
ATOM 1214 O O . PRO A 1 163 ? -27.293 11.455 54.473 1.00 45.09 163 PRO A O 1
ATOM 1217 N N . ASN A 1 164 ? -28.986 10.093 53.877 1.00 52.47 164 ASN A N 1
ATOM 1218 C CA . ASN A 1 164 ? -30.055 11.078 53.916 1.00 52.47 164 ASN A CA 1
ATOM 1219 C C . ASN A 1 164 ? -30.201 11.643 55.351 1.00 52.47 164 ASN A C 1
ATOM 1221 O O . ASN A 1 164 ? -30.535 10.877 56.259 1.00 52.47 164 ASN A O 1
ATOM 1225 N N . PRO A 1 165 ? -29.989 12.952 55.597 1.00 49.91 165 PRO A N 1
ATOM 1226 C CA . PRO A 1 165 ? -30.015 13.522 56.948 1.00 49.91 165 PRO A CA 1
ATOM 1227 C C . PRO A 1 165 ? -31.431 13.704 57.530 1.00 49.91 165 PRO A C 1
ATOM 1229 O O . PRO A 1 165 ? -31.578 14.271 58.609 1.00 49.91 165 PRO A O 1
ATOM 1232 N N . PHE A 1 166 ? -32.479 13.223 56.852 1.00 49.72 166 PHE A N 1
ATOM 1233 C CA . PHE A 1 166 ? -33.878 13.445 57.240 1.00 49.72 166 PHE A CA 1
ATOM 1234 C C . PHE A 1 166 ? -34.639 12.215 57.756 1.00 49.72 166 PHE A C 1
ATOM 1236 O O . PHE A 1 166 ? -35.863 12.264 57.856 1.00 49.72 166 PHE A O 1
ATOM 1243 N N . SER A 1 167 ? -33.963 11.145 58.185 1.00 50.56 167 SER A N 1
ATOM 1244 C CA . SER A 1 167 ? -34.633 10.130 59.019 1.00 50.56 167 SER A CA 1
ATOM 1245 C C . SER A 1 167 ? -34.706 10.596 60.474 1.00 50.56 167 SER A C 1
ATOM 1247 O O . SER A 1 167 ? -33.983 10.124 61.347 1.00 50.56 167 SER A O 1
ATOM 1249 N N . VAL A 1 168 ? -35.590 11.562 60.722 1.00 50.78 168 VAL A N 1
ATOM 1250 C CA . VAL A 1 168 ? -36.104 11.879 62.055 1.00 50.78 168 VAL A CA 1
ATOM 1251 C C . VAL A 1 168 ? -37.574 11.475 62.086 1.00 50.78 168 VAL A C 1
ATOM 1253 O O . VAL A 1 168 ? -38.326 11.837 61.181 1.00 50.78 168 VAL A O 1
ATOM 1256 N N . ARG A 1 169 ? -37.964 10.879 63.222 1.00 43.53 169 ARG A N 1
ATOM 1257 C CA . ARG A 1 169 ? -39.323 10.568 63.714 1.00 43.53 169 ARG A CA 1
ATOM 1258 C C . ARG A 1 169 ? -39.784 9.148 63.348 1.00 43.53 169 ARG A C 1
ATOM 1260 O O . ARG A 1 169 ? -39.705 8.762 62.194 1.00 43.53 169 ARG A O 1
ATOM 1267 N N . LYS A 1 170 ? -40.290 8.342 64.280 1.00 44.22 170 LYS A N 1
ATOM 1268 C CA . LYS A 1 170 ? -40.985 8.640 65.543 1.00 44.22 170 LYS A CA 1
ATOM 1269 C C . LYS A 1 170 ? -40.919 7.423 66.461 1.00 44.22 170 LYS A C 1
ATOM 1271 O O . LYS A 1 170 ? -40.900 6.306 65.904 1.00 44.22 170 LYS A O 1
#

Secondary structure (DSSP, 8-state):
-HHHHHHHHHHHHHHHHHSTT-EEEEETTEEEEEEE---SHHHHHHHHHHHHHHHHTTSEEEEEEETTTEEE-TTTS-GGGTTT--EEEEEEEP--SSEEEESSHHHHHHH-STTTTSS-EEEEESS----EE-SSEEEEETT--SS---TT---------PPPTT----

Foldseek 3Di:
DQVVLLVLVVVLVVQFCPAPPWDWAAEQFKTKIFQGAQQDLVSLVSQLVNQVCCVVVQFFGKWKQWPPRGTDRSVPDDNVVGNPTTMMIMGGTRADLAETEESAPVRVVVHDDCVNQVAAHEYEYSDDDDWDDDQRYTYYHGPDDRGRPRPPPPPPPPPPPDPDPPPDDD

pLDDT: mean 87.55, std 16.91, range [35.81, 98.44]

Sequence (170 aa):
MTVAFIEAFTTLAGELTAHVGASPSENATTWRVTDTRCADADMLARLASVSRLATEGGFGALKVYGKVYGQLDPAQTPFDDLANDVLQVVLTKDRSAEWCYFLTEKGFGDSLNDALVAAPVAIWVGVPFEAFASFTVAVSPWGGTRTHMATGAATKASFKESPNPFSVRK